Protein AF-A0A2V7YS32-F1 (afdb_monomer_lite)

Foldseek 3Di:
DVLVVQLVVLVVLLLLLQCDDVGPVVVLQLQAALVLLVVLLVLLVVLCVVLVPPSSVNSNVRSVVSSPDPSGDPDHDPVSSVVSSVSNNVSSVSNNRDDPPPPDD

Radius of gyration: 14.93 Å; chains: 1; bounding box: 32×21×54 Å

pLDDT: mean 94.11, std 8.34, range [45.38, 98.62]

Secondary structure (DSSP, 8-state):
-HHHHHHHHHHHHHHHTSSSTTSHHHHHHHT--HHHHHHHHHHHHHHHHHH--HHHHHHHHHHHHHHTSTT--SS--HHHHHHHHHHHHHHHHHTT---------

Sequence (105 aa):
LLAAVARWGAWVNLFNLLPFWQLDGGRAFHALSRPQRIAAALAMAALWAWTREGLLILLLAVAAFRAFGKDAPAVGDRKAIFQYVLLLAVLAAMCTIKVPLGVGR

Structure (mmCIF, N/CA/C/O backbone):
data_AF-A0A2V7YS32-F1
#
_entry.id   AF-A0A2V7YS32-F1
#
loop_
_atom_site.group_PDB
_atom_site.id
_atom_site.type_symbol
_atom_site.label_atom_id
_atom_site.label_alt_id
_atom_site.label_comp_id
_atom_site.label_asym_id
_atom_site.label_entity_id
_atom_site.label_seq_id
_atom_site.pdbx_PDB_ins_code
_atom_site.Cartn_x
_atom_site.Cartn_y
_atom_site.Cartn_z
_atom_site.occupancy
_atom_site.B_iso_or_equiv
_atom_site.auth_seq_id
_atom_site.auth_comp_id
_atom_site.auth_asym_id
_atom_site.auth_atom_id
_atom_site.pdbx_PDB_model_num
ATOM 1 N N . LEU A 1 1 ? -12.331 -6.342 22.546 1.00 86.00 1 LEU A N 1
ATOM 2 C CA . LEU A 1 1 ? -11.100 -7.129 22.299 1.00 86.00 1 LEU A CA 1
ATOM 3 C C . LEU A 1 1 ? -10.944 -7.529 20.829 1.00 86.00 1 LEU A C 1
ATOM 5 O O . LEU A 1 1 ? -10.027 -7.028 20.198 1.00 86.00 1 LEU A O 1
ATOM 9 N N . LEU A 1 2 ? -11.843 -8.340 20.250 1.00 92.50 2 LEU A N 1
ATOM 10 C CA . LEU A 1 2 ? -11.728 -8.815 18.855 1.00 92.50 2 LEU A CA 1
ATOM 11 C C . LEU A 1 2 ? -11.580 -7.691 17.814 1.00 92.50 2 LEU A C 1
ATOM 13 O O . LEU A 1 2 ? -10.725 -7.784 16.944 1.00 92.50 2 LEU A O 1
ATOM 17 N N . ALA A 1 3 ? -12.335 -6.594 17.944 1.00 91.88 3 ALA A N 1
ATOM 18 C CA . ALA A 1 3 ? -12.201 -5.426 17.064 1.00 91.88 3 ALA A CA 1
ATOM 19 C C . ALA A 1 3 ? -10.802 -4.779 17.129 1.00 91.88 3 ALA A C 1
ATOM 21 O O . ALA A 1 3 ? -10.271 -4.353 16.107 1.00 91.88 3 ALA A O 1
ATOM 22 N N . ALA A 1 4 ? -10.188 -4.742 18.318 1.00 93.25 4 ALA A N 1
ATOM 23 C CA . ALA A 1 4 ? -8.830 -4.229 18.492 1.00 93.25 4 ALA A CA 1
ATOM 24 C C . ALA A 1 4 ? -7.806 -5.151 17.821 1.00 93.25 4 ALA A C 1
ATOM 26 O O . ALA A 1 4 ? -6.941 -4.675 17.094 1.00 93.25 4 ALA A O 1
ATOM 27 N N . VAL A 1 5 ? -7.954 -6.467 18.008 1.00 95.50 5 VAL A N 1
ATOM 28 C CA . VAL A 1 5 ? -7.096 -7.480 17.375 1.00 95.50 5 VAL A CA 1
ATOM 29 C C . VAL A 1 5 ? -7.226 -7.434 15.853 1.00 95.50 5 VAL A C 1
ATOM 31 O O . VAL A 1 5 ? -6.215 -7.449 15.162 1.00 95.50 5 VAL A O 1
ATOM 34 N N . ALA A 1 6 ? -8.445 -7.315 15.323 1.00 96.19 6 ALA A N 1
ATOM 35 C CA . ALA A 1 6 ? -8.691 -7.214 13.888 1.00 96.19 6 ALA A CA 1
ATOM 36 C C . ALA A 1 6 ? -8.060 -5.952 13.285 1.00 96.19 6 ALA A C 1
ATOM 38 O O . ALA A 1 6 ? -7.356 -6.044 12.282 1.00 96.19 6 ALA A O 1
ATOM 39 N N . ARG A 1 7 ? -8.259 -4.784 13.915 1.00 96.19 7 ARG A N 1
ATOM 40 C CA . ARG A 1 7 ? -7.660 -3.521 13.460 1.00 96.19 7 ARG A CA 1
ATOM 41 C C . ARG A 1 7 ? -6.132 -3.568 13.517 1.00 96.19 7 ARG A C 1
ATOM 43 O O . ARG A 1 7 ? -5.478 -3.166 12.563 1.00 96.19 7 ARG A O 1
ATOM 50 N N . TRP A 1 8 ? -5.567 -4.084 14.608 1.00 97.25 8 TRP A N 1
ATOM 51 C CA . TRP A 1 8 ? -4.118 -4.236 14.754 1.00 97.25 8 TRP A CA 1
ATOM 52 C C . TRP A 1 8 ? -3.538 -5.213 13.728 1.00 97.25 8 TRP A C 1
ATOM 54 O O . TRP A 1 8 ? -2.568 -4.896 13.046 1.00 97.25 8 TRP A O 1
ATOM 64 N N . GLY A 1 9 ? -4.167 -6.377 13.558 1.00 97.75 9 GLY A N 1
ATOM 65 C CA . GLY A 1 9 ? -3.768 -7.365 12.560 1.00 97.75 9 GLY A CA 1
ATOM 66 C C . GLY A 1 9 ? -3.830 -6.805 11.139 1.00 97.75 9 GLY A C 1
ATOM 67 O O . GLY A 1 9 ? -2.904 -7.024 10.359 1.00 97.75 9 GLY A O 1
ATOM 68 N N . ALA A 1 10 ? -4.869 -6.033 10.811 1.00 97.88 10 ALA A N 1
ATOM 69 C CA . ALA A 1 10 ? -4.970 -5.346 9.529 1.00 97.88 10 ALA A CA 1
ATOM 70 C C . ALA A 1 10 ? -3.837 -4.333 9.331 1.00 97.88 10 ALA A C 1
ATOM 72 O O . ALA A 1 10 ? -3.211 -4.328 8.276 1.00 97.88 10 ALA A O 1
ATOM 73 N N . TRP A 1 11 ? -3.526 -3.539 10.357 1.00 98.12 11 TRP A N 1
ATOM 74 C CA . TRP A 1 11 ? -2.443 -2.558 10.314 1.00 98.12 11 TRP A CA 1
ATOM 75 C C . TRP A 1 11 ? -1.072 -3.216 10.086 1.00 98.12 11 TRP A C 1
ATOM 77 O O . TRP A 1 11 ? -0.316 -2.779 9.221 1.00 98.12 11 TRP A O 1
ATOM 87 N N . VAL A 1 12 ? -0.775 -4.321 10.780 1.00 98.06 12 VAL A N 1
ATOM 88 C CA . VAL A 1 12 ? 0.469 -5.092 10.586 1.00 98.06 12 VAL A CA 1
ATOM 89 C C . VAL A 1 12 ? 0.547 -5.694 9.178 1.00 98.06 12 VAL A C 1
ATOM 91 O O . VAL A 1 12 ? 1.582 -5.605 8.521 1.00 98.06 12 VAL A O 1
ATOM 94 N N . ASN A 1 13 ? -0.548 -6.268 8.671 1.00 97.94 13 ASN A N 1
ATOM 95 C CA . ASN A 1 13 ? -0.582 -6.796 7.304 1.00 97.94 13 ASN A CA 1
ATOM 96 C C . ASN A 1 13 ? -0.450 -5.680 6.256 1.00 97.94 13 ASN A C 1
ATOM 98 O O . ASN A 1 13 ? 0.221 -5.864 5.243 1.00 97.94 13 ASN A O 1
ATOM 102 N N . LEU A 1 14 ? -1.034 -4.505 6.508 1.00 97.94 14 LEU A N 1
ATOM 103 C CA . LEU A 1 14 ? -0.887 -3.334 5.648 1.00 97.94 14 LEU A CA 1
ATOM 104 C C . LEU A 1 14 ? 0.569 -2.850 5.625 1.00 97.94 14 LEU A C 1
ATOM 106 O O . LEU A 1 14 ? 1.075 -2.489 4.567 1.00 97.94 14 LEU A O 1
ATOM 110 N N . PHE A 1 15 ? 1.272 -2.911 6.759 1.00 97.81 15 PHE A N 1
ATOM 111 C CA . PHE A 1 15 ? 2.698 -2.594 6.830 1.00 97.81 15 PHE A CA 1
ATOM 112 C C . PHE A 1 15 ? 3.528 -3.573 5.992 1.00 97.81 15 PHE A C 1
ATOM 114 O O . PHE A 1 15 ? 4.416 -3.147 5.258 1.00 97.81 15 PHE A O 1
ATOM 121 N N . ASN A 1 16 ? 3.193 -4.866 6.003 1.00 97.44 16 ASN A N 1
ATOM 122 C CA . ASN A 1 16 ? 3.851 -5.858 5.146 1.00 97.44 16 ASN A CA 1
ATOM 123 C C . ASN A 1 16 ? 3.628 -5.613 3.644 1.00 97.44 16 ASN A C 1
ATOM 125 O O . ASN A 1 16 ? 4.408 -6.100 2.829 1.00 97.44 16 ASN A O 1
ATOM 129 N N . LEU A 1 17 ? 2.627 -4.822 3.243 1.00 97.50 17 LEU A N 1
ATOM 130 C CA . LEU A 1 17 ? 2.465 -4.386 1.851 1.00 97.50 17 LEU A CA 1
ATOM 131 C C . LEU A 1 17 ? 3.374 -3.213 1.461 1.00 97.50 17 LEU A C 1
ATOM 133 O O . LEU A 1 17 ? 3.350 -2.792 0.300 1.00 97.50 17 LEU A O 1
ATOM 137 N N . LEU A 1 18 ? 4.190 -2.690 2.377 1.00 97.44 18 LEU A N 1
ATOM 138 C CA . LEU A 1 18 ? 5.173 -1.664 2.060 1.00 97.44 18 LEU A CA 1
ATOM 139 C C . LEU A 1 18 ? 6.159 -2.203 1.008 1.00 97.44 18 LEU A C 1
ATOM 141 O O . LEU A 1 18 ? 6.677 -3.313 1.155 1.00 97.44 18 LEU A O 1
ATOM 145 N N . PRO A 1 19 ? 6.421 -1.457 -0.082 1.00 94.31 19 PRO A N 1
ATOM 146 C CA . PRO A 1 19 ? 7.191 -1.962 -1.211 1.00 94.31 19 PRO A CA 1
ATOM 147 C C . PRO A 1 19 ? 8.705 -1.958 -0.968 1.00 94.31 19 PRO A C 1
ATOM 149 O O . PRO A 1 19 ? 9.480 -1.442 -1.768 1.00 94.31 19 PRO A O 1
A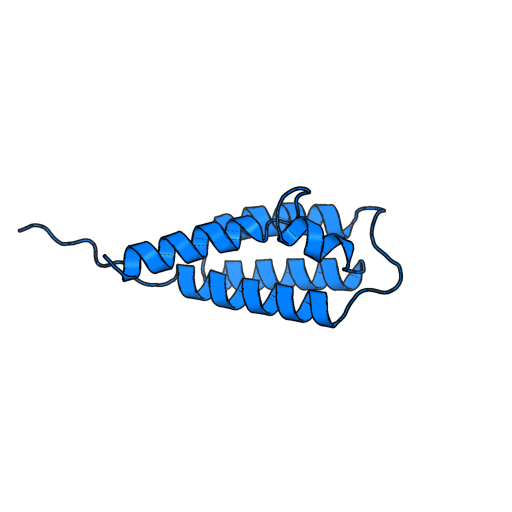TOM 152 N N . PHE A 1 20 ? 9.144 -2.577 0.123 1.00 93.38 20 PHE A N 1
ATOM 153 C CA . PHE A 1 20 ? 10.533 -2.669 0.559 1.00 93.38 20 PHE A CA 1
ATOM 154 C C . PHE A 1 20 ? 10.982 -4.128 0.645 1.00 93.38 20 PHE A C 1
ATOM 156 O O . PHE A 1 20 ? 10.190 -5.005 0.962 1.00 93.38 20 PHE A O 1
ATOM 163 N N . TRP A 1 21 ? 12.258 -4.370 0.344 1.00 77.31 21 TRP A N 1
ATOM 164 C CA . TRP A 1 21 ? 12.867 -5.670 0.026 1.00 77.31 21 TRP A CA 1
ATOM 165 C C . TRP A 1 21 ? 12.312 -6.897 0.775 1.00 77.31 21 TRP A C 1
ATOM 167 O O . TRP A 1 21 ? 11.868 -7.845 0.134 1.00 77.31 21 TRP A O 1
ATOM 177 N N . GLN A 1 22 ? 12.316 -6.893 2.112 1.00 88.25 22 GLN A N 1
ATOM 178 C CA . GLN A 1 22 ? 11.913 -8.067 2.906 1.00 88.25 22 GLN A CA 1
ATOM 179 C C . GLN A 1 22 ? 10.393 -8.246 3.036 1.00 88.25 22 GLN A C 1
ATOM 181 O O . GLN A 1 22 ? 9.928 -9.313 3.432 1.00 88.25 22 GLN A O 1
ATOM 186 N N . LEU A 1 23 ? 9.620 -7.217 2.705 1.00 94.94 23 LEU A N 1
ATOM 187 C CA . LEU A 1 23 ? 8.181 -7.185 2.908 1.00 94.94 23 LEU A CA 1
ATOM 188 C C . LEU A 1 23 ? 7.444 -7.739 1.685 1.00 94.94 23 LEU A C 1
ATOM 190 O O . LEU A 1 23 ? 7.951 -7.743 0.558 1.00 94.94 23 LEU A O 1
ATOM 194 N N . ASP A 1 24 ? 6.219 -8.204 1.904 1.00 94.50 24 ASP A N 1
ATOM 195 C CA . ASP A 1 24 ? 5.361 -8.783 0.866 1.00 94.50 24 ASP A CA 1
ATOM 196 C C . ASP A 1 24 ? 5.134 -7.800 -0.288 1.00 94.50 24 ASP A C 1
ATOM 198 O O . ASP A 1 24 ? 5.166 -8.182 -1.461 1.00 94.50 24 ASP A O 1
ATOM 202 N N . GLY A 1 25 ? 5.018 -6.508 0.029 1.00 93.50 25 GLY A N 1
ATOM 203 C CA . GLY A 1 25 ? 4.929 -5.443 -0.962 1.00 93.50 25 GLY A CA 1
ATOM 204 C C . GLY A 1 25 ? 6.168 -5.314 -1.839 1.00 93.50 25 GLY A C 1
ATOM 205 O O . GLY A 1 25 ? 6.049 -4.983 -3.017 1.00 93.50 25 GLY A O 1
ATOM 206 N N . GLY A 1 26 ? 7.359 -5.595 -1.303 1.00 94.19 26 GLY A N 1
ATOM 207 C CA . GLY A 1 26 ? 8.599 -5.601 -2.072 1.00 94.19 26 GLY A CA 1
ATOM 208 C C . GLY A 1 26 ? 8.567 -6.661 -3.168 1.00 94.19 26 GLY A C 1
ATOM 209 O O . GLY A 1 26 ? 8.861 -6.354 -4.326 1.00 94.19 26 GLY A O 1
ATOM 210 N N . ARG A 1 27 ? 8.133 -7.878 -2.815 1.00 93.31 27 ARG A N 1
ATOM 211 C CA . ARG A 1 27 ? 7.971 -8.997 -3.756 1.00 93.31 27 ARG A CA 1
ATOM 212 C C . ARG A 1 27 ? 6.894 -8.709 -4.799 1.00 93.31 27 ARG A C 1
ATOM 214 O O . ARG A 1 27 ? 7.141 -8.918 -5.983 1.00 93.31 27 ARG A O 1
ATOM 221 N N . ALA A 1 28 ? 5.752 -8.155 -4.386 1.00 94.12 28 ALA A N 1
ATOM 222 C CA . ALA A 1 28 ? 4.708 -7.740 -5.318 1.00 94.12 28 ALA A CA 1
ATOM 223 C C . ALA A 1 28 ? 5.237 -6.704 -6.326 1.00 94.12 28 ALA A C 1
ATOM 225 O O . ALA A 1 28 ? 5.104 -6.902 -7.530 1.00 9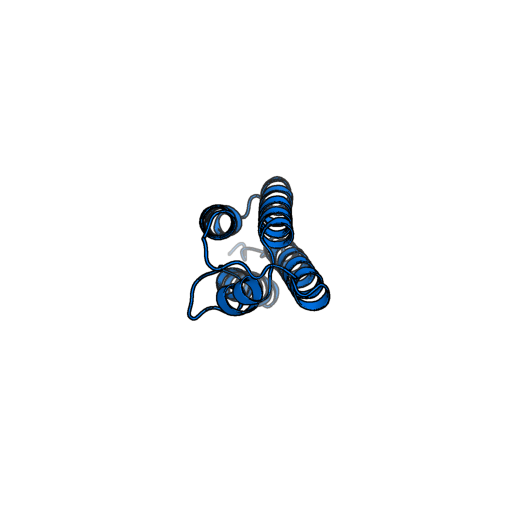4.12 28 ALA A O 1
ATOM 226 N N . PHE A 1 29 ? 5.918 -5.649 -5.860 1.00 95.50 29 PHE A N 1
ATOM 227 C CA . PHE A 1 29 ? 6.443 -4.573 -6.715 1.00 95.50 29 PHE A CA 1
ATOM 228 C C . PHE A 1 29 ? 7.527 -5.019 -7.701 1.00 95.50 29 PHE A C 1
ATOM 230 O O . PHE A 1 29 ? 7.681 -4.390 -8.753 1.00 95.50 29 PHE A O 1
ATOM 237 N N . HIS A 1 30 ? 8.259 -6.095 -7.408 1.00 94.62 30 HIS A N 1
ATOM 238 C CA . HIS A 1 30 ? 9.201 -6.679 -8.365 1.00 94.62 30 HIS A CA 1
ATOM 239 C C . HIS A 1 30 ? 8.506 -7.239 -9.612 1.00 94.62 30 HIS A C 1
ATOM 241 O O . HIS A 1 30 ? 9.067 -7.148 -10.700 1.00 94.62 30 HIS A O 1
ATOM 247 N N . ALA A 1 31 ? 7.274 -7.737 -9.482 1.00 95.31 31 ALA A N 1
ATOM 248 C CA . ALA A 1 31 ? 6.487 -8.242 -10.607 1.00 95.31 31 ALA A CA 1
ATOM 249 C C . ALA A 1 31 ? 5.742 -7.136 -11.385 1.00 95.31 31 ALA A C 1
ATOM 251 O O . ALA A 1 31 ? 5.164 -7.403 -12.442 1.00 95.31 31 ALA A O 1
ATOM 252 N N . LEU A 1 32 ? 5.727 -5.899 -10.872 1.00 96.94 32 LEU A N 1
ATOM 253 C CA . LEU A 1 32 ? 4.950 -4.800 -11.443 1.00 96.94 32 LEU A CA 1
ATOM 254 C C . LEU A 1 32 ? 5.753 -3.972 -12.442 1.00 96.94 32 LEU A C 1
ATOM 256 O O . LEU A 1 32 ? 6.809 -3.433 -12.103 1.00 96.94 32 LEU A O 1
ATOM 260 N N . SER A 1 33 ? 5.183 -3.760 -13.629 1.00 97.31 33 SER A N 1
ATOM 261 C CA . SER A 1 33 ? 5.702 -2.774 -14.580 1.00 97.31 33 SER A CA 1
ATOM 262 C C . SER A 1 33 ? 5.511 -1.347 -14.063 1.00 97.31 33 SER A C 1
ATOM 264 O O . SER A 1 33 ? 4.715 -1.085 -13.157 1.00 97.31 33 SER A O 1
ATOM 266 N N . ARG A 1 34 ? 6.208 -0.379 -14.666 1.00 96.94 34 ARG A N 1
ATOM 267 C CA . ARG A 1 34 ? 6.117 1.032 -14.261 1.00 96.94 34 ARG A CA 1
ATOM 268 C C . ARG A 1 34 ? 4.673 1.575 -14.223 1.00 96.94 34 ARG A C 1
ATOM 270 O O . ARG A 1 34 ? 4.312 2.145 -13.194 1.00 96.94 34 ARG A O 1
ATOM 277 N N . PRO A 1 35 ? 3.814 1.366 -15.245 1.00 97.19 35 PRO A N 1
ATOM 278 C CA . PRO A 1 35 ? 2.411 1.780 -15.170 1.00 97.19 35 PRO A CA 1
ATOM 279 C C . PRO A 1 35 ? 1.643 1.134 -14.010 1.00 97.19 35 PRO A C 1
ATOM 281 O O . PRO A 1 35 ? 0.840 1.798 -13.364 1.00 97.19 35 PRO A O 1
ATOM 284 N N . GLN A 1 36 ? 1.913 -0.138 -13.699 1.00 98.12 36 GLN A N 1
ATOM 285 C CA . GLN A 1 36 ? 1.271 -0.833 -12.579 1.00 98.12 36 GLN A CA 1
ATOM 286 C C . GLN A 1 36 ? 1.746 -0.30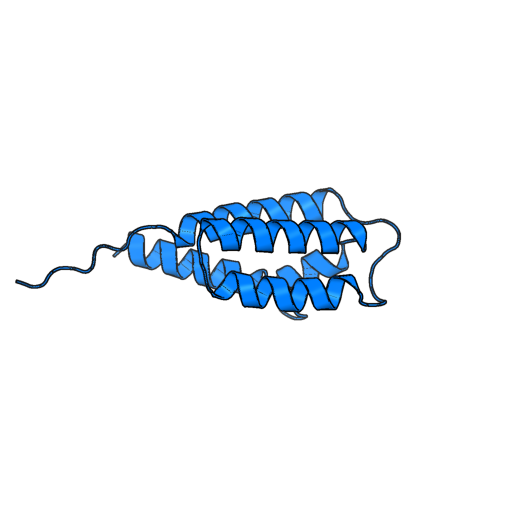2 -11.222 1.00 98.12 36 GLN A C 1
ATOM 288 O O . GLN A 1 36 ? 0.929 -0.143 -10.321 1.00 98.12 36 GLN A O 1
ATOM 293 N N . ARG A 1 37 ? 3.035 0.035 -11.074 1.00 97.69 37 ARG A N 1
ATOM 294 C CA . ARG A 1 37 ? 3.561 0.696 -9.864 1.00 97.69 37 ARG A CA 1
ATOM 295 C C . ARG A 1 37 ? 2.906 2.064 -9.644 1.00 97.69 37 ARG A C 1
ATOM 297 O O . ARG A 1 37 ? 2.531 2.383 -8.520 1.00 97.69 37 ARG A O 1
ATOM 304 N N . ILE A 1 38 ? 2.711 2.840 -10.716 1.00 98.00 38 ILE A N 1
ATOM 305 C CA . ILE A 1 38 ? 1.974 4.114 -10.664 1.00 98.00 38 ILE A CA 1
ATOM 306 C C . ILE A 1 38 ? 0.513 3.868 -10.266 1.00 98.00 38 ILE A C 1
ATOM 308 O O . ILE A 1 38 ? 0.010 4.541 -9.372 1.00 98.00 38 ILE A O 1
ATOM 312 N N . ALA A 1 39 ? -0.159 2.881 -10.866 1.00 98.25 39 ALA A N 1
ATOM 313 C CA . ALA A 1 39 ? -1.534 2.533 -10.510 1.00 98.25 39 ALA A CA 1
ATOM 314 C C . ALA A 1 39 ? -1.669 2.111 -9.034 1.00 98.25 39 ALA A C 1
ATOM 316 O O . ALA A 1 39 ? -2.597 2.546 -8.356 1.00 9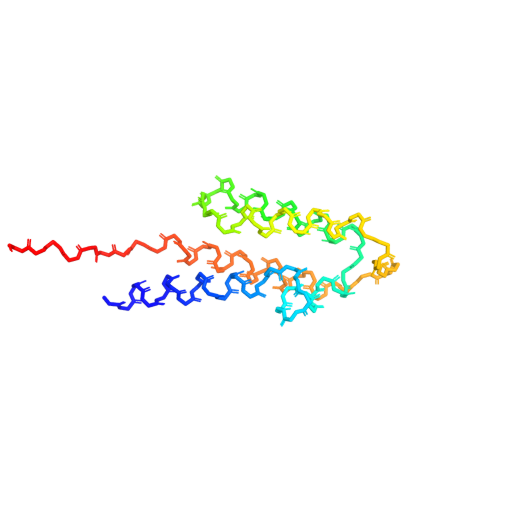8.25 39 ALA A O 1
ATOM 317 N N . ALA A 1 40 ? -0.720 1.328 -8.511 1.00 98.19 40 ALA A N 1
ATOM 318 C CA . ALA A 1 40 ? -0.670 0.959 -7.098 1.00 98.19 40 ALA A CA 1
ATOM 319 C C . ALA A 1 40 ? -0.499 2.189 -6.191 1.00 98.19 40 ALA A C 1
ATOM 321 O O . ALA A 1 40 ? -1.209 2.315 -5.196 1.00 98.19 40 ALA A O 1
ATOM 322 N N . ALA A 1 41 ? 0.386 3.125 -6.551 1.00 98.44 41 ALA A N 1
ATOM 323 C CA . ALA A 1 41 ? 0.554 4.380 -5.819 1.00 98.44 41 ALA A CA 1
ATOM 324 C C . ALA A 1 41 ? -0.732 5.231 -5.837 1.00 98.44 41 ALA A C 1
ATOM 326 O O . ALA A 1 41 ? -1.161 5.728 -4.798 1.00 98.44 41 ALA A O 1
ATOM 327 N N . LEU A 1 42 ? -1.410 5.343 -6.983 1.00 98.56 42 LEU A N 1
ATOM 328 C CA . LEU A 1 42 ? -2.699 6.039 -7.072 1.00 98.56 42 LEU A CA 1
ATOM 329 C C . LEU A 1 42 ? -3.776 5.373 -6.201 1.00 98.56 42 LEU A C 1
ATOM 331 O O . LEU A 1 42 ? -4.538 6.074 -5.536 1.00 98.56 42 LEU A O 1
ATOM 335 N N . ALA A 1 43 ? -3.808 4.038 -6.140 1.00 98.44 43 ALA A N 1
ATOM 336 C CA . ALA A 1 43 ? -4.706 3.309 -5.246 1.00 98.44 43 ALA A CA 1
ATOM 337 C C . ALA A 1 43 ? -4.418 3.617 -3.764 1.00 98.44 43 ALA A C 1
ATOM 339 O O . ALA A 1 43 ? -5.351 3.864 -3.002 1.00 98.44 43 ALA A O 1
ATOM 340 N N . MET A 1 44 ? -3.143 3.682 -3.357 1.00 98.56 44 MET A N 1
ATOM 341 C CA . MET A 1 44 ? -2.760 4.098 -1.998 1.00 98.56 44 MET A CA 1
ATOM 342 C C . MET A 1 44 ? -3.212 5.525 -1.689 1.00 98.56 44 MET A C 1
ATOM 344 O O . MET A 1 44 ? -3.748 5.769 -0.611 1.00 98.56 44 MET A O 1
ATOM 348 N N . ALA A 1 45 ? -3.039 6.458 -2.629 1.00 98.56 45 ALA A N 1
ATOM 349 C CA . ALA A 1 45 ? -3.472 7.843 -2.462 1.00 98.56 45 ALA A CA 1
ATOM 350 C C . ALA A 1 45 ? -4.999 7.952 -2.301 1.00 98.56 45 ALA A C 1
ATOM 352 O O . ALA A 1 45 ? -5.476 8.654 -1.408 1.00 98.56 45 ALA A O 1
ATOM 353 N N . ALA A 1 46 ? -5.767 7.214 -3.110 1.00 98.62 46 ALA A N 1
ATOM 354 C CA . ALA A 1 46 ? -7.224 7.161 -3.007 1.00 98.62 46 ALA A CA 1
ATOM 355 C C . ALA A 1 46 ? -7.688 6.567 -1.665 1.00 98.62 46 ALA A C 1
ATOM 357 O O . ALA A 1 46 ? -8.550 7.135 -0.992 1.00 98.62 46 ALA A O 1
ATOM 358 N N . LEU A 1 47 ? -7.078 5.460 -1.232 1.00 98.50 47 LEU A N 1
ATOM 359 C CA . LEU A 1 47 ? -7.389 4.832 0.054 1.00 98.50 47 LEU A CA 1
ATOM 360 C C . LEU A 1 47 ? -6.985 5.711 1.239 1.00 98.50 47 LEU A C 1
ATOM 362 O O . LEU A 1 47 ? -7.694 5.735 2.243 1.00 98.50 47 LEU A O 1
ATOM 366 N N . TRP A 1 48 ? -5.886 6.461 1.137 1.00 98.44 48 TRP A N 1
ATOM 367 C CA . TRP A 1 48 ? -5.498 7.425 2.162 1.00 98.44 48 TRP A CA 1
ATOM 368 C C . TRP A 1 48 ? -6.506 8.570 2.254 1.00 98.44 48 TRP A C 1
ATOM 370 O O . TRP A 1 48 ? -6.931 8.918 3.354 1.00 98.44 48 TRP A O 1
ATOM 380 N N . ALA A 1 49 ? -6.945 9.119 1.119 1.00 98.19 49 ALA A N 1
ATOM 381 C CA . ALA A 1 49 ? -7.957 10.171 1.099 1.00 98.19 49 ALA A CA 1
ATOM 382 C C . ALA A 1 49 ? -9.264 9.728 1.787 1.00 98.19 49 ALA A C 1
ATOM 384 O O . ALA A 1 49 ? -9.894 10.535 2.477 1.00 98.19 49 ALA A O 1
ATOM 385 N N . TRP A 1 50 ? -9.623 8.445 1.648 1.00 98.19 50 TRP A N 1
ATOM 386 C CA . TRP A 1 50 ? -10.794 7.835 2.280 1.00 98.19 50 TRP A CA 1
ATOM 387 C C . TRP A 1 50 ? -10.600 7.511 3.770 1.00 98.19 50 TRP A C 1
ATOM 389 O O . TRP A 1 50 ? -11.391 7.948 4.602 1.00 98.19 50 TRP A O 1
ATOM 399 N N . THR A 1 51 ? -9.563 6.749 4.119 1.00 97.25 51 THR A N 1
ATOM 400 C CA . THR A 1 51 ? -9.378 6.185 5.473 1.00 97.25 51 THR A CA 1
ATOM 401 C C . THR A 1 51 ? -8.623 7.107 6.424 1.00 97.25 51 THR A C 1
ATOM 403 O O . THR A 1 51 ? -8.742 6.960 7.638 1.00 97.25 51 THR A O 1
ATOM 406 N N . ARG A 1 52 ? -7.825 8.036 5.879 1.00 96.94 52 ARG A N 1
ATOM 407 C CA . ARG A 1 52 ? -6.862 8.884 6.604 1.00 96.94 52 ARG A CA 1
ATOM 408 C C . ARG A 1 52 ? -5.834 8.101 7.430 1.00 96.94 52 ARG A C 1
ATOM 410 O O . ARG A 1 52 ? -5.210 8.664 8.323 1.00 96.94 52 ARG A O 1
ATOM 417 N N . GLU A 1 53 ? -5.617 6.826 7.108 1.00 96.81 53 GLU A N 1
ATOM 418 C CA . GLU A 1 53 ? -4.639 5.976 7.786 1.00 96.81 53 GLU A CA 1
ATOM 419 C C . GLU A 1 53 ? -3.208 6.431 7.458 1.00 96.81 53 GLU A C 1
ATOM 421 O O . GLU A 1 53 ? -2.782 6.397 6.301 1.00 96.81 53 GLU A O 1
ATOM 426 N N . GLY A 1 54 ? -2.448 6.852 8.473 1.00 96.50 54 GLY A N 1
ATOM 427 C CA . GLY A 1 54 ? -1.113 7.434 8.295 1.00 96.50 54 GLY A CA 1
ATOM 428 C C . GLY A 1 54 ? -0.118 6.477 7.634 1.00 96.50 54 GLY A C 1
ATOM 429 O O . GLY A 1 54 ? 0.728 6.908 6.851 1.00 96.50 54 GLY A O 1
ATOM 430 N N . LEU A 1 55 ? -0.267 5.168 7.865 1.00 97.25 55 LEU A N 1
ATOM 431 C CA . LEU A 1 55 ? 0.576 4.142 7.250 1.00 97.25 55 LEU A CA 1
ATOM 432 C C . LEU A 1 55 ? 0.498 4.151 5.709 1.00 97.25 55 LEU A C 1
ATOM 434 O O . LEU A 1 55 ? 1.501 3.898 5.043 1.00 97.25 55 LEU A O 1
ATOM 438 N N . LEU A 1 56 ? -0.648 4.519 5.123 1.00 98.06 56 LEU A N 1
ATOM 439 C CA . LEU A 1 56 ? -0.790 4.621 3.666 1.00 98.06 56 LEU A CA 1
ATOM 440 C C . LEU A 1 56 ? 0.079 5.729 3.060 1.00 98.06 56 LEU A C 1
ATOM 442 O O . LEU A 1 56 ? 0.494 5.597 1.913 1.00 98.06 56 LEU A O 1
ATOM 446 N N . ILE A 1 57 ? 0.405 6.782 3.819 1.00 98.12 57 ILE A N 1
ATOM 447 C CA . ILE A 1 57 ? 1.340 7.827 3.372 1.00 98.12 57 ILE A CA 1
ATOM 448 C C . ILE A 1 57 ? 2.740 7.233 3.201 1.00 98.12 57 ILE A C 1
ATOM 450 O O . ILE A 1 57 ? 3.412 7.503 2.207 1.00 98.12 57 ILE A O 1
ATOM 454 N N . LEU A 1 58 ? 3.169 6.389 4.145 1.00 97.69 58 LEU A N 1
ATOM 455 C CA . LEU A 1 58 ? 4.464 5.718 4.074 1.00 97.69 58 LEU A CA 1
ATOM 456 C C . LEU A 1 58 ? 4.521 4.763 2.876 1.00 97.69 58 LEU A C 1
ATOM 458 O O . LEU A 1 58 ? 5.475 4.809 2.100 1.00 97.69 58 LEU A O 1
ATOM 462 N N . LEU A 1 59 ? 3.482 3.942 2.688 1.00 98.19 59 LEU A N 1
ATOM 463 C CA . LEU A 1 59 ? 3.363 3.068 1.518 1.00 98.19 59 LEU A CA 1
ATOM 464 C C . LEU A 1 59 ? 3.421 3.880 0.218 1.00 98.19 59 LEU A C 1
ATOM 466 O O . LEU A 1 59 ? 4.200 3.539 -0.671 1.00 98.19 59 LEU A O 1
ATOM 470 N N . LEU A 1 60 ? 2.653 4.971 0.137 1.00 98.25 60 LEU A N 1
ATOM 471 C CA . LEU A 1 60 ? 2.599 5.859 -1.021 1.00 98.25 60 LEU A CA 1
ATOM 472 C C . LEU A 1 60 ? 3.968 6.461 -1.342 1.00 98.25 60 LEU A C 1
ATOM 474 O O . LEU A 1 60 ? 4.372 6.443 -2.501 1.00 98.25 60 LEU A O 1
ATOM 478 N N . ALA A 1 61 ? 4.697 6.959 -0.343 1.00 97.88 61 ALA A N 1
ATOM 479 C CA . ALA A 1 61 ? 6.015 7.555 -0.544 1.00 97.88 61 ALA A CA 1
ATOM 480 C C . ALA A 1 61 ? 7.011 6.545 -1.138 1.00 97.88 61 ALA A C 1
ATOM 482 O O . ALA A 1 61 ? 7.683 6.833 -2.132 1.00 97.88 61 ALA A O 1
ATOM 483 N N . VAL A 1 62 ? 7.064 5.332 -0.579 1.00 97.19 62 VAL A N 1
ATOM 484 C CA . VAL A 1 62 ? 7.963 4.269 -1.059 1.00 97.19 62 VAL A CA 1
ATOM 485 C C . VAL A 1 62 ? 7.516 3.765 -2.436 1.00 97.19 62 VAL A C 1
ATOM 487 O O . VAL A 1 62 ? 8.349 3.563 -3.320 1.00 97.19 62 VAL A O 1
ATOM 490 N N . ALA A 1 63 ? 6.209 3.599 -2.659 1.00 97.19 63 ALA A N 1
ATOM 491 C CA . ALA A 1 63 ? 5.652 3.177 -3.941 1.00 97.19 63 ALA A CA 1
ATOM 492 C C . ALA A 1 63 ? 5.932 4.194 -5.050 1.00 97.19 63 ALA A C 1
ATOM 494 O O . ALA A 1 63 ? 6.360 3.806 -6.138 1.00 97.19 63 ALA A O 1
ATOM 495 N N . ALA A 1 64 ? 5.737 5.484 -4.763 1.00 96.62 64 ALA A N 1
ATOM 496 C CA . ALA A 1 64 ? 6.044 6.572 -5.676 1.00 96.62 64 ALA A CA 1
ATOM 497 C C . ALA A 1 64 ? 7.531 6.557 -6.034 1.00 96.62 64 ALA A C 1
ATOM 499 O O . ALA A 1 64 ? 7.858 6.526 -7.215 1.00 96.62 64 ALA A O 1
ATOM 500 N N . PHE A 1 65 ? 8.427 6.456 -5.046 1.00 96.00 65 PHE A N 1
ATOM 501 C CA . PHE A 1 65 ? 9.863 6.330 -5.299 1.00 96.00 65 PHE A CA 1
ATOM 502 C C . PHE A 1 65 ? 10.188 5.129 -6.208 1.00 96.00 65 PHE A C 1
ATOM 504 O O . PHE A 1 65 ? 10.872 5.275 -7.223 1.00 96.00 65 PHE A O 1
ATOM 511 N N . ARG A 1 66 ? 9.633 3.944 -5.920 1.00 94.50 66 ARG A N 1
ATOM 512 C CA . ARG A 1 66 ? 9.875 2.732 -6.724 1.00 94.50 66 ARG A CA 1
ATOM 513 C C . ARG A 1 66 ? 9.233 2.755 -8.108 1.00 94.50 66 ARG A C 1
ATOM 515 O O . ARG A 1 66 ? 9.720 2.068 -9.006 1.00 94.50 66 ARG A O 1
ATOM 522 N N . ALA A 1 67 ? 8.178 3.536 -8.327 1.00 94.75 67 ALA A N 1
ATOM 523 C CA . ALA A 1 67 ? 7.573 3.703 -9.648 1.00 94.75 67 ALA A CA 1
ATOM 524 C C . ALA A 1 67 ? 8.519 4.388 -10.654 1.00 94.75 67 ALA A C 1
ATOM 526 O O . ALA A 1 67 ? 8.372 4.200 -11.862 1.00 94.75 67 ALA A O 1
ATOM 527 N N . PHE A 1 68 ? 9.512 5.142 -10.172 1.00 92.19 68 PHE A N 1
ATOM 528 C CA . PHE A 1 68 ? 10.555 5.761 -11.000 1.00 92.19 68 PHE A CA 1
ATOM 529 C C . PHE A 1 68 ? 11.906 5.028 -10.925 1.00 92.19 68 PHE A C 1
ATOM 531 O O . PHE A 1 68 ? 12.882 5.476 -11.524 1.00 92.19 68 PHE A O 1
ATOM 538 N N . GLY A 1 69 ? 11.964 3.885 -10.232 1.00 87.69 69 GLY A N 1
ATOM 539 C CA . GLY A 1 69 ? 13.135 3.011 -10.205 1.00 87.69 69 GLY A CA 1
ATOM 540 C C . GLY A 1 69 ? 13.403 2.348 -11.561 1.00 87.69 69 GLY A C 1
ATOM 541 O O . GLY A 1 69 ? 12.486 2.083 -12.339 1.00 87.69 69 GLY A O 1
ATOM 542 N N . LYS A 1 70 ? 14.678 2.058 -11.842 1.00 84.50 70 LYS A N 1
ATOM 543 C CA . LYS A 1 70 ? 15.132 1.414 -13.092 1.00 84.50 70 LYS A CA 1
ATOM 544 C C . LYS A 1 70 ? 14.898 -0.107 -13.123 1.00 84.50 70 LYS A C 1
ATOM 546 O O . LYS A 1 70 ? 15.174 -0.744 -14.128 1.00 84.50 70 LYS A O 1
ATOM 551 N N . ASP A 1 71 ? 14.402 -0.681 -12.031 1.00 86.38 71 ASP A N 1
ATOM 552 C CA . ASP A 1 71 ? 14.215 -2.118 -11.792 1.00 86.38 71 ASP A CA 1
ATOM 553 C C . ASP A 1 71 ? 12.829 -2.639 -12.219 1.00 86.38 71 ASP A C 1
ATOM 555 O O . ASP A 1 71 ? 12.432 -3.734 -11.823 1.00 86.38 71 ASP A O 1
ATOM 559 N N . ALA A 1 72 ? 12.047 -1.849 -12.960 1.00 90.12 72 ALA A N 1
ATOM 560 C CA . ALA A 1 72 ? 10.713 -2.252 -13.394 1.00 90.12 72 ALA A CA 1
ATOM 561 C C . ALA A 1 72 ? 10.779 -3.138 -14.656 1.00 90.12 72 ALA A C 1
ATOM 563 O O . ALA A 1 72 ? 11.367 -2.715 -15.655 1.00 90.12 72 ALA A O 1
ATOM 564 N N . PRO A 1 73 ? 10.144 -4.327 -14.667 1.00 92.94 73 PRO A N 1
ATOM 565 C CA . PRO A 1 73 ? 10.038 -5.145 -15.870 1.00 92.94 73 PRO A CA 1
ATOM 566 C C . PRO A 1 73 ? 9.219 -4.438 -16.963 1.00 92.94 73 PRO A C 1
ATOM 568 O O . PRO A 1 73 ? 8.298 -3.665 -16.676 1.00 92.94 73 PRO A O 1
ATOM 571 N N . ALA A 1 74 ? 9.528 -4.733 -18.231 1.00 91.88 74 ALA A N 1
ATOM 572 C CA . ALA A 1 74 ? 8.827 -4.158 -19.385 1.00 91.88 74 ALA A CA 1
ATOM 573 C C . ALA A 1 74 ? 7.352 -4.592 -19.449 1.00 91.88 74 ALA A C 1
ATOM 575 O O . ALA A 1 74 ? 6.467 -3.783 -19.728 1.00 91.88 74 ALA A O 1
ATOM 576 N N . VAL A 1 75 ? 7.085 -5.862 -19.136 1.00 94.12 75 VAL A N 1
ATOM 577 C CA . VAL A 1 75 ? 5.738 -6.430 -19.030 1.00 94.12 75 VAL A CA 1
ATOM 578 C C . VAL A 1 75 ? 5.496 -6.795 -17.574 1.00 94.12 75 VAL A C 1
ATOM 580 O O . VAL A 1 75 ? 6.311 -7.476 -16.960 1.00 94.12 75 VAL A O 1
ATOM 583 N N . GLY A 1 76 ? 4.392 -6.309 -17.018 1.00 94.69 76 GLY A N 1
ATOM 584 C CA . GLY A 1 76 ? 4.051 -6.513 -15.615 1.00 94.69 76 GLY A CA 1
ATOM 585 C C . GLY A 1 76 ? 2.959 -7.561 -15.423 1.00 94.69 76 GLY A C 1
ATOM 586 O O . GLY A 1 76 ? 2.116 -7.762 -16.302 1.00 94.69 76 GLY A O 1
ATOM 587 N N . ASP A 1 77 ? 2.929 -8.192 -14.254 1.00 96.88 77 ASP A N 1
ATOM 588 C CA . ASP A 1 77 ? 1.962 -9.239 -13.929 1.00 96.88 77 ASP A CA 1
ATOM 589 C C . ASP A 1 77 ? 0.597 -8.649 -13.520 1.00 96.88 77 ASP A C 1
ATOM 591 O O . ASP A 1 77 ? 0.448 -7.957 -12.509 1.00 96.88 77 ASP A O 1
ATOM 595 N N . ARG A 1 78 ? -0.436 -8.943 -14.323 1.00 96.31 78 ARG A N 1
ATOM 596 C CA . ARG A 1 78 ? -1.818 -8.494 -14.078 1.00 96.31 78 ARG A CA 1
ATOM 597 C C . ARG A 1 78 ? -2.427 -9.101 -12.812 1.00 96.31 78 ARG A C 1
ATOM 599 O O . ARG A 1 78 ? -3.212 -8.432 -12.145 1.00 96.31 78 ARG A O 1
ATOM 606 N N . LYS A 1 79 ? -2.090 -10.350 -12.480 1.00 97.12 79 LYS A N 1
ATOM 607 C CA . LYS A 1 79 ? -2.577 -10.999 -11.257 1.00 97.12 79 LYS A CA 1
ATOM 608 C C . LYS A 1 79 ? -1.940 -10.353 -10.035 1.00 97.12 79 LYS A C 1
ATOM 610 O O . LYS A 1 79 ? -2.659 -10.046 -9.088 1.00 97.12 79 LYS A O 1
ATOM 615 N N . ALA A 1 80 ? -0.639 -10.070 -10.098 1.00 96.94 80 ALA A N 1
ATOM 616 C CA . ALA A 1 80 ? 0.083 -9.428 -9.004 1.00 96.94 80 ALA A CA 1
ATOM 617 C C . ALA A 1 80 ? -0.498 -8.047 -8.660 1.00 96.94 80 ALA A C 1
ATOM 619 O O . ALA A 1 80 ? -0.784 -7.786 -7.493 1.00 96.94 80 ALA A O 1
ATOM 620 N N . ILE A 1 81 ? -0.747 -7.179 -9.655 1.00 97.69 81 ILE A N 1
ATOM 621 C CA . ILE A 1 81 ? -1.343 -5.856 -9.383 1.00 97.69 81 ILE A CA 1
ATOM 622 C C . ILE A 1 81 ? -2.761 -5.975 -8.819 1.00 97.69 81 ILE A C 1
ATOM 624 O O . ILE A 1 81 ? -3.107 -5.253 -7.886 1.00 97.69 81 ILE A O 1
ATOM 628 N N . PHE A 1 82 ? -3.568 -6.903 -9.340 1.00 98.19 82 PHE A N 1
ATOM 629 C CA . PHE A 1 82 ? -4.924 -7.121 -8.846 1.00 98.19 82 PHE A CA 1
ATOM 630 C C . PHE A 1 82 ? -4.922 -7.577 -7.383 1.00 98.19 82 PHE A C 1
ATOM 632 O O . PHE A 1 82 ? -5.595 -6.971 -6.552 1.00 98.19 82 PHE A O 1
ATOM 639 N N . GLN A 1 83 ? -4.126 -8.597 -7.050 1.00 98.00 83 GLN A N 1
ATOM 640 C CA . GLN A 1 83 ? -3.995 -9.104 -5.682 1.00 98.00 83 GLN A CA 1
ATOM 641 C C . GLN A 1 83 ? -3.461 -8.031 -4.734 1.00 98.00 83 GLN A C 1
ATOM 643 O O . GLN A 1 83 ? -3.993 -7.865 -3.639 1.00 98.00 83 GLN A O 1
ATOM 648 N N . TYR A 1 84 ? -2.451 -7.274 -5.168 1.00 97.88 84 TYR A N 1
ATOM 649 C CA . TYR A 1 84 ? -1.868 -6.204 -4.371 1.00 97.88 84 TYR A CA 1
ATOM 650 C C . TYR A 1 84 ? -2.898 -5.122 -4.032 1.00 97.88 84 TYR A C 1
ATOM 652 O O . TYR A 1 84 ? -3.073 -4.784 -2.864 1.00 97.88 84 TYR A O 1
ATOM 660 N N . VAL A 1 85 ? -3.617 -4.607 -5.035 1.00 98.31 85 VAL A N 1
ATOM 661 C CA . VAL A 1 85 ? -4.625 -3.553 -4.838 1.00 98.31 85 VAL A CA 1
ATOM 662 C C . VAL A 1 85 ? -5.814 -4.065 -4.022 1.00 98.31 85 VAL A C 1
ATOM 664 O O . VAL A 1 85 ? -6.306 -3.340 -3.160 1.00 98.31 85 VAL A O 1
ATOM 667 N N . LEU A 1 86 ? -6.249 -5.310 -4.239 1.00 98.50 86 LEU A N 1
ATOM 668 C CA . LEU A 1 86 ? -7.325 -5.922 -3.458 1.00 98.50 86 LEU A CA 1
ATOM 669 C C . LEU A 1 86 ? -6.946 -6.043 -1.977 1.00 98.50 86 LEU A C 1
ATOM 671 O O . LEU A 1 86 ? -7.709 -5.606 -1.118 1.00 98.50 86 LEU A O 1
ATOM 675 N N . LEU A 1 87 ? -5.765 -6.593 -1.673 1.00 98.12 87 LEU A N 1
ATOM 676 C CA . LEU A 1 87 ? -5.277 -6.716 -0.296 1.00 98.12 87 LEU A CA 1
ATOM 677 C C . LEU A 1 87 ? -5.115 -5.344 0.357 1.00 98.12 87 LEU A C 1
ATOM 679 O O . LEU A 1 87 ? -5.577 -5.145 1.478 1.00 98.12 87 LEU A O 1
ATOM 683 N N . LEU A 1 88 ? -4.526 -4.385 -0.361 1.00 98.31 88 LEU A N 1
ATOM 684 C CA . LEU A 1 88 ? -4.381 -3.008 0.099 1.00 98.31 88 LEU A CA 1
ATOM 685 C C . LEU A 1 88 ? -5.742 -2.399 0.475 1.00 98.31 88 LEU A C 1
ATOM 687 O O . LEU A 1 88 ? -5.876 -1.831 1.557 1.00 98.31 88 LEU A O 1
ATOM 691 N N . ALA A 1 89 ? -6.755 -2.550 -0.383 1.00 98.50 89 ALA A N 1
ATOM 692 C CA . ALA A 1 89 ? -8.093 -2.012 -0.155 1.00 98.50 89 ALA A CA 1
ATOM 693 C C . ALA A 1 89 ? -8.800 -2.675 1.035 1.00 98.50 89 ALA A C 1
ATOM 695 O O . ALA A 1 89 ? -9.347 -1.973 1.887 1.00 98.50 89 ALA A O 1
ATOM 696 N N . VAL A 1 90 ? -8.760 -4.009 1.126 1.00 98.44 90 VAL A N 1
ATOM 697 C CA . VAL A 1 90 ? -9.383 -4.759 2.227 1.00 98.44 90 VAL A CA 1
ATOM 698 C C . VAL A 1 90 ? -8.729 -4.405 3.562 1.00 98.44 90 VAL A C 1
ATOM 700 O O . VAL A 1 90 ? -9.428 -4.094 4.524 1.00 98.44 90 VAL A O 1
ATOM 703 N N . LEU A 1 91 ? -7.396 -4.391 3.628 1.00 98.31 91 LEU A N 1
ATOM 704 C CA . LEU A 1 91 ? -6.668 -4.093 4.862 1.00 98.31 91 LEU A 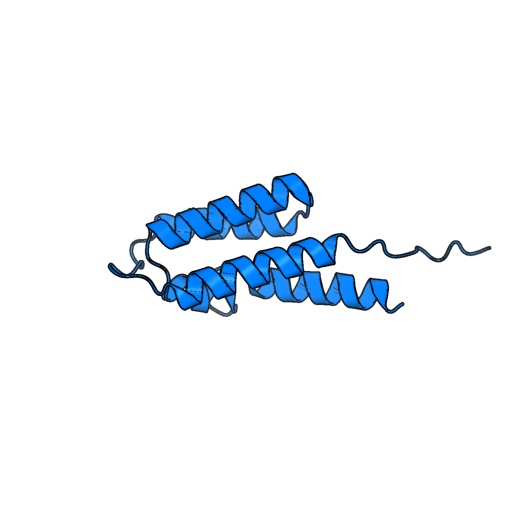CA 1
ATOM 705 C C . LEU A 1 91 ? -6.848 -2.633 5.291 1.00 98.31 91 LEU A C 1
ATOM 707 O O . LEU A 1 91 ? -7.104 -2.374 6.466 1.00 98.31 91 LEU A O 1
ATOM 711 N N . ALA A 1 92 ? -6.806 -1.685 4.349 1.00 98.06 92 ALA A N 1
ATOM 712 C CA . ALA A 1 92 ? -7.100 -0.281 4.633 1.00 98.06 92 ALA A CA 1
ATOM 713 C C . ALA A 1 92 ? -8.531 -0.096 5.165 1.00 98.06 92 ALA A C 1
ATOM 715 O O . ALA A 1 92 ? -8.735 0.621 6.144 1.00 98.06 92 ALA A O 1
ATOM 716 N N . ALA A 1 93 ? -9.518 -0.786 4.582 1.00 97.94 93 ALA A N 1
ATOM 717 C CA . ALA A 1 93 ? -10.888 -0.773 5.085 1.00 97.94 93 ALA A CA 1
ATOM 718 C C . ALA A 1 93 ? -10.974 -1.347 6.510 1.00 97.94 93 ALA A C 1
ATOM 720 O O . ALA A 1 93 ? -11.622 -0.757 7.375 1.00 97.94 93 ALA A O 1
ATOM 721 N N . MET A 1 94 ? -10.278 -2.449 6.801 1.00 98.00 94 MET A N 1
ATOM 722 C CA . MET A 1 94 ? -10.240 -3.036 8.145 1.00 98.00 94 MET A CA 1
ATOM 723 C C . MET A 1 94 ? -9.582 -2.115 9.186 1.00 98.00 94 MET A C 1
ATOM 725 O O . MET A 1 94 ? -9.987 -2.128 10.349 1.00 98.00 94 MET A O 1
ATOM 729 N N . CYS A 1 95 ? -8.638 -1.254 8.793 1.00 97.12 95 CYS A N 1
ATOM 730 C CA . CYS A 1 95 ? -8.077 -0.238 9.691 1.00 97.12 95 CYS A CA 1
ATOM 731 C C . CYS A 1 95 ? -9.123 0.782 10.188 1.00 97.12 95 CYS A C 1
ATOM 733 O O . CYS A 1 95 ? -8.904 1.415 11.224 1.00 97.12 95 CYS A O 1
ATOM 735 N N . THR A 1 96 ? -10.278 0.901 9.516 1.00 96.31 96 THR A N 1
ATOM 736 C CA . THR A 1 96 ? -11.391 1.783 9.925 1.00 96.31 96 THR A CA 1
ATOM 737 C C . THR A 1 96 ? -12.312 1.177 10.991 1.00 96.31 96 THR A C 1
ATOM 739 O O . THR A 1 96 ? -13.195 1.872 11.502 1.00 96.31 96 THR A O 1
ATOM 742 N N . ILE A 1 97 ? -12.117 -0.099 11.358 1.00 95.00 97 ILE A N 1
ATOM 743 C CA . ILE A 1 97 ? -12.915 -0.768 12.392 1.00 95.00 97 ILE A CA 1
ATOM 744 C C . ILE A 1 97 ? -12.845 0.043 13.690 1.00 95.00 97 ILE A C 1
ATOM 746 O O . ILE A 1 97 ? -11.779 0.239 14.280 1.00 95.00 97 ILE A O 1
ATOM 750 N N . LYS A 1 98 ? -14.008 0.498 14.163 1.00 92.25 98 LYS A N 1
ATOM 751 C CA . LYS A 1 98 ? -14.116 1.227 15.426 1.00 92.25 98 LYS A CA 1
ATOM 752 C C . LYS A 1 98 ? -13.819 0.270 16.572 1.00 92.25 98 LYS A C 1
ATOM 754 O O . LYS A 1 98 ? -14.530 -0.711 16.779 1.00 92.25 98 LYS A O 1
ATOM 759 N N . VAL A 1 99 ? -12.767 0.569 17.321 1.00 88.44 99 VAL A N 1
ATOM 760 C CA . VAL A 1 99 ? -12.435 -0.151 18.547 1.00 88.44 99 VAL A CA 1
ATOM 761 C C . VAL A 1 99 ? -13.188 0.530 19.687 1.00 88.44 99 VAL A C 1
ATOM 763 O O . VAL A 1 99 ? -12.908 1.699 19.954 1.00 88.44 99 VAL A O 1
ATOM 766 N N . PRO A 1 100 ? -14.134 -0.151 20.359 1.00 83.69 100 PRO A N 1
ATOM 767 C CA . PRO A 1 100 ? -14.749 0.393 21.556 1.00 83.69 100 PRO A CA 1
ATOM 768 C C . PRO A 1 100 ? -13.652 0.536 22.605 1.00 83.69 100 PRO A C 1
ATOM 770 O O . PRO A 1 100 ? -13.094 -0.464 23.067 1.00 83.69 100 PRO A O 1
ATOM 773 N N . LEU A 1 101 ? -13.310 1.775 22.949 1.00 76.31 1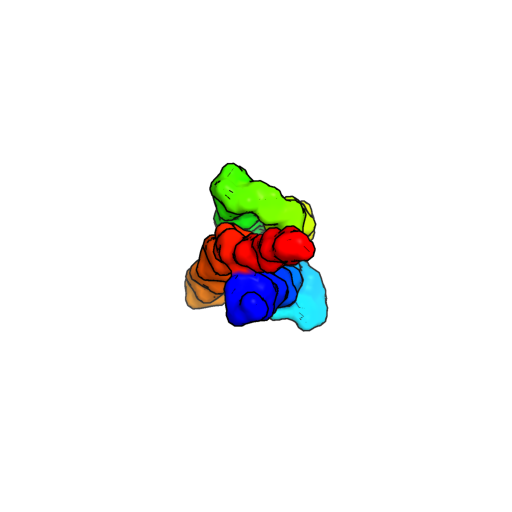01 LEU A N 1
ATOM 774 C CA . LEU A 1 101 ? -12.579 2.038 24.176 1.00 76.31 101 LEU A CA 1
ATOM 775 C C . LEU A 1 101 ? -13.549 1.640 25.280 1.00 76.31 101 LEU A C 1
ATOM 777 O O . LEU A 1 101 ? -14.652 2.183 25.343 1.00 76.31 101 LEU A O 1
ATOM 781 N N . GLY A 1 102 ? -13.204 0.621 26.065 1.00 65.56 102 GLY A N 1
ATOM 782 C CA . GLY A 1 102 ? -13.987 0.298 27.246 1.00 65.56 102 GLY A CA 1
ATOM 783 C C . GLY A 1 102 ? -14.030 1.557 28.095 1.00 65.56 102 GLY A C 1
ATOM 784 O O . GLY A 1 102 ? -13.012 1.926 28.673 1.00 65.56 102 GLY A O 1
ATOM 785 N N . VAL A 1 103 ? -15.165 2.258 28.095 1.00 60.53 103 VAL A N 1
ATOM 786 C CA . VAL A 1 103 ? -15.420 3.326 29.052 1.00 60.53 103 VAL A CA 1
ATOM 787 C C . VAL A 1 103 ? -15.478 2.608 30.388 1.00 60.53 103 VAL A C 1
ATOM 789 O O . VAL A 1 103 ? -16.465 1.946 30.712 1.00 60.53 103 VAL A O 1
ATOM 792 N N . GLY A 1 104 ? -14.346 2.627 31.090 1.00 62.25 104 GLY A N 1
ATOM 793 C CA . GLY A 1 104 ? -14.299 2.299 32.499 1.00 62.25 104 GLY A CA 1
ATOM 794 C C . GLY A 1 104 ? -15.310 3.194 33.200 1.00 62.25 104 GLY A C 1
ATOM 795 O O . GLY A 1 104 ? -15.340 4.401 32.959 1.00 62.25 104 GLY A O 1
ATOM 796 N N . ARG A 1 105 ? -16.185 2.551 33.969 1.00 45.38 105 ARG A N 1
ATOM 797 C CA . ARG A 1 105 ? -16.946 3.200 35.032 1.00 45.38 105 ARG A CA 1
ATOM 798 C C . ARG A 1 105 ? -15.997 3.879 36.009 1.00 45.38 105 ARG A C 1
ATOM 800 O O . ARG A 1 105 ? -14.901 3.310 36.216 1.00 45.38 105 ARG A O 1
#